Protein AF-E5KWQ4-F1 (afdb_monomer_lite)

Radius of gyration: 24.84 Å; chains: 1; bounding box: 56×92×25 Å

Secondary structure (DSSP, 8-state):
--------------------------HHHHHHHHHHHHHHHHTTPPPPSSS-HHHHHHHHHHS-HHHHHHHHHHHHT--------------------

Structure (mmCIF, N/CA/C/O backbone):
data_AF-E5KWQ4-F1
#
_entry.id   AF-E5KWQ4-F1
#
loop_
_atom_site.group_PDB
_atom_site.id
_atom_site.type_symbol
_atom_site.label_atom_id
_atom_site.label_alt_id
_atom_site.label_comp_id
_atom_site.label_asym_id
_atom_site.label_entity_id
_atom_site.label_seq_id
_atom_site.pdbx_PDB_ins_code
_atom_site.Cartn_x
_atom_site.Cartn_y
_atom_site.Cartn_z
_atom_site.occupancy
_atom_site.B_iso_or_equiv
_atom_site.auth_seq_id
_atom_site.auth_comp_id
_atom_site.auth_asym_id
_atom_site.auth_atom_id
_atom_site.pdbx_PDB_model_num
ATOM 1 N N . MET A 1 1 ? -41.872 -29.947 -4.537 1.00 42.88 1 MET A N 1
ATOM 2 C CA . MET A 1 1 ? -40.515 -30.037 -5.115 1.00 42.88 1 MET A CA 1
ATOM 3 C C . MET A 1 1 ? -40.011 -28.606 -5.231 1.00 42.88 1 MET A C 1
ATOM 5 O O . MET A 1 1 ? -40.601 -27.842 -5.979 1.00 42.88 1 MET A O 1
ATOM 9 N N . VAL A 1 2 ? -39.083 -28.195 -4.365 1.00 42.38 2 VAL A N 1
ATOM 10 C CA . VAL A 1 2 ? -38.611 -26.803 -4.245 1.00 42.38 2 VAL A CA 1
ATOM 11 C C . VAL A 1 2 ? -37.308 -26.684 -5.023 1.00 42.38 2 VAL A C 1
ATOM 13 O O . VAL A 1 2 ? -36.384 -27.450 -4.766 1.00 42.38 2 VAL A O 1
ATOM 16 N N . THR A 1 3 ? -37.224 -25.744 -5.960 1.00 54.00 3 THR A N 1
ATOM 17 C CA . THR A 1 3 ? -35.984 -25.464 -6.691 1.00 54.00 3 THR A CA 1
ATOM 18 C C . THR A 1 3 ? -35.698 -23.975 -6.579 1.00 54.00 3 THR A C 1
ATOM 20 O O . THR A 1 3 ? -36.157 -23.172 -7.384 1.00 54.00 3 THR A O 1
ATOM 23 N N . VAL A 1 4 ? -34.988 -23.601 -5.515 1.00 56.00 4 VAL A N 1
ATOM 24 C CA . VAL A 1 4 ? -34.434 -22.255 -5.354 1.00 56.00 4 VAL A CA 1
ATOM 25 C C . VAL A 1 4 ? -33.087 -22.247 -6.066 1.00 56.00 4 VAL A C 1
ATOM 27 O O . VAL A 1 4 ? -32.113 -22.803 -5.566 1.00 56.00 4 VAL A O 1
ATOM 30 N N . PHE A 1 5 ? -33.035 -21.647 -7.252 1.00 55.78 5 PHE A N 1
ATOM 31 C CA . PHE A 1 5 ? -31.777 -21.332 -7.921 1.00 55.78 5 PHE A CA 1
ATOM 32 C C . PHE A 1 5 ? -31.223 -20.035 -7.328 1.00 55.78 5 PHE A C 1
ATOM 34 O O . PHE A 1 5 ? -31.525 -18.939 -7.790 1.00 55.78 5 PHE A O 1
ATOM 41 N N . SER A 1 6 ? -30.444 -20.173 -6.257 1.00 58.56 6 SER A N 1
ATOM 42 C CA . SER A 1 6 ? -29.654 -19.079 -5.697 1.00 58.56 6 SER A CA 1
ATOM 43 C C . SER A 1 6 ? -28.312 -19.025 -6.428 1.00 58.56 6 SER A C 1
ATOM 45 O O . SER A 1 6 ? -27.380 -19.745 -6.080 1.00 58.56 6 SER A O 1
ATOM 47 N N . PHE A 1 7 ? -28.222 -18.207 -7.477 1.00 57.75 7 PHE A N 1
ATOM 48 C CA . PHE A 1 7 ? -26.948 -17.862 -8.109 1.00 57.75 7 PHE A CA 1
ATOM 49 C C . PHE A 1 7 ? -26.421 -16.567 -7.489 1.00 57.75 7 PHE A C 1
ATOM 51 O O . PHE A 1 7 ? -26.490 -15.496 -8.085 1.00 57.75 7 PHE A O 1
ATOM 58 N N . VAL A 1 8 ? -25.893 -16.662 -6.268 1.00 57.91 8 VAL A N 1
ATOM 59 C CA . VAL A 1 8 ? -24.970 -15.643 -5.754 1.00 57.91 8 VAL A CA 1
ATOM 60 C C . VAL A 1 8 ? -23.607 -15.949 -6.364 1.00 57.91 8 VAL A C 1
ATOM 62 O O . VAL A 1 8 ? -22.771 -16.630 -5.776 1.00 57.91 8 VAL A O 1
ATOM 65 N N . SER A 1 9 ? -23.396 -15.487 -7.591 1.00 53.97 9 SER A N 1
ATOM 66 C CA . SER A 1 9 ? -22.074 -15.468 -8.211 1.00 53.97 9 SER A CA 1
ATOM 67 C C . SER A 1 9 ? -21.335 -14.213 -7.758 1.00 53.97 9 SER A C 1
ATOM 69 O O . SER A 1 9 ? -21.086 -13.306 -8.546 1.00 53.97 9 SER A O 1
ATOM 71 N N . CYS A 1 10 ? -20.965 -14.155 -6.476 1.00 51.19 10 CYS A N 1
ATOM 72 C CA . CYS A 1 10 ? -19.862 -13.299 -6.056 1.00 51.19 10 CYS A CA 1
ATOM 73 C C . CYS A 1 10 ? -18.578 -13.942 -6.579 1.00 51.19 10 CYS A C 1
ATOM 75 O O . CYS A 1 10 ? -17.912 -14.702 -5.877 1.00 51.19 10 CYS A O 1
ATOM 77 N N . LEU A 1 11 ? -18.251 -13.662 -7.842 1.00 53.50 11 LEU A N 1
ATOM 78 C CA . LEU A 1 11 ? -16.899 -13.829 -8.352 1.00 53.50 11 LEU A CA 1
ATOM 79 C C . LEU A 1 11 ? -16.024 -12.793 -7.643 1.00 53.50 11 LEU A C 1
ATOM 81 O O . LEU A 1 11 ? -15.689 -11.754 -8.205 1.00 53.50 11 LEU A O 1
ATOM 85 N N . VAL A 1 12 ? -15.655 -13.080 -6.394 1.00 54.75 12 VAL A N 1
ATOM 86 C CA . VAL A 1 12 ? -14.440 -12.521 -5.811 1.00 54.75 12 VAL A CA 1
ATOM 87 C C . VAL A 1 12 ? -13.314 -13.169 -6.601 1.00 54.75 12 VAL A C 1
ATOM 89 O O . VAL A 1 12 ? -12.790 -14.223 -6.245 1.00 54.75 12 VAL A O 1
ATOM 92 N N . SER A 1 13 ? -13.015 -12.587 -7.760 1.00 44.84 13 SER A N 1
ATOM 93 C CA . SER A 1 13 ? 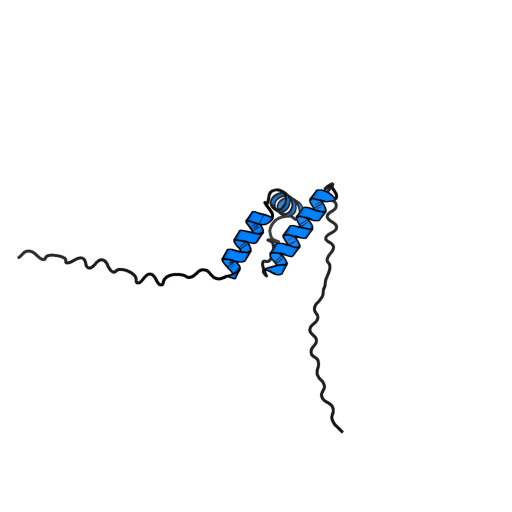-11.751 -12.844 -8.419 1.00 44.84 13 SER A CA 1
ATOM 94 C C . SER A 1 13 ? -10.695 -12.288 -7.479 1.00 44.84 13 SER A C 1
ATOM 96 O O . SER A 1 13 ? -10.346 -11.117 -7.557 1.00 44.84 13 SER A O 1
ATOM 98 N N . CYS A 1 14 ? -10.152 -13.132 -6.605 1.00 51.75 14 CYS A N 1
ATOM 99 C CA . CYS A 1 14 ? -8.763 -12.976 -6.206 1.00 51.75 14 CYS A CA 1
ATOM 100 C C . CYS A 1 14 ? -7.927 -13.234 -7.463 1.00 51.75 14 CYS A C 1
ATOM 102 O O . CYS A 1 14 ? -7.296 -14.282 -7.609 1.00 51.75 14 CYS A O 1
ATOM 104 N N . SER A 1 15 ? -7.952 -12.287 -8.403 1.00 42.53 15 SER A N 1
ATOM 105 C CA . SER A 1 15 ? -6.848 -12.132 -9.323 1.00 42.53 15 SER A CA 1
ATOM 106 C C . SER A 1 15 ? -5.721 -11.615 -8.447 1.00 42.53 15 SER A C 1
ATOM 108 O O . SER A 1 15 ? -5.533 -10.414 -8.293 1.00 42.53 15 SER A O 1
ATOM 110 N N . ASN A 1 16 ? -5.001 -12.538 -7.807 1.00 51.81 16 ASN A N 1
ATOM 111 C CA . ASN A 1 16 ? -3.627 -12.265 -7.435 1.00 51.81 16 ASN A CA 1
ATOM 112 C C . ASN A 1 16 ? -2.889 -12.116 -8.763 1.00 51.81 16 ASN A C 1
ATOM 114 O O . ASN A 1 16 ? -2.207 -13.036 -9.225 1.00 51.81 16 ASN A O 1
ATOM 118 N N . GLU A 1 17 ? -3.063 -10.963 -9.404 1.00 44.28 17 GLU A N 1
ATOM 119 C CA . GLU A 1 17 ? -2.058 -10.438 -10.291 1.00 44.28 17 GLU A CA 1
ATOM 120 C C . GLU A 1 17 ? -0.851 -10.226 -9.389 1.00 44.28 17 GLU A C 1
ATOM 122 O O . GLU A 1 17 ? -0.658 -9.179 -8.777 1.00 44.28 17 GLU A O 1
ATOM 127 N N . LYS A 1 18 ? -0.047 -11.281 -9.235 1.00 50.19 18 LYS A N 1
ATOM 128 C CA . LYS A 1 18 ? 1.333 -11.082 -8.849 1.00 50.19 18 LYS A CA 1
ATOM 129 C C . LYS A 1 18 ? 1.903 -10.311 -10.043 1.00 50.19 18 LYS A C 1
ATOM 131 O O . LYS A 1 18 ? 2.253 -10.882 -11.078 1.00 50.19 18 LYS A O 1
ATOM 136 N N . VAL A 1 19 ? 1.873 -8.988 -9.948 1.00 54.09 19 VAL A N 1
ATOM 137 C CA . VAL A 1 19 ? 2.649 -8.117 -10.815 1.00 54.09 19 VAL A CA 1
ATOM 138 C C . VAL A 1 19 ? 4.088 -8.472 -10.464 1.00 54.09 19 VAL A C 1
ATOM 140 O O . VAL A 1 19 ? 4.663 -7.939 -9.520 1.00 54.09 19 VAL A O 1
ATOM 143 N N . VAL A 1 20 ? 4.648 -9.489 -11.131 1.00 50.00 20 VAL A N 1
ATOM 144 C CA . VAL A 1 20 ? 6.088 -9.746 -11.078 1.00 50.00 20 VAL A CA 1
ATOM 145 C C . VAL A 1 20 ? 6.705 -8.598 -11.837 1.00 50.00 20 VAL A C 1
ATOM 147 O O . VAL A 1 20 ? 6.891 -8.647 -13.050 1.00 50.00 20 VAL A O 1
ATOM 150 N N . ASN A 1 21 ? 6.946 -7.529 -11.104 1.00 54.28 21 ASN A N 1
ATOM 151 C CA . ASN A 1 21 ? 7.732 -6.439 -11.588 1.00 54.28 21 ASN A CA 1
ATOM 152 C C . ASN A 1 21 ? 9.179 -6.945 -11.695 1.00 54.28 21 ASN A C 1
ATOM 154 O O . ASN A 1 21 ? 9.755 -7.394 -10.703 1.00 54.28 21 ASN A O 1
ATOM 158 N N . ASN A 1 22 ? 9.768 -6.914 -12.892 1.00 52.47 22 ASN A N 1
ATOM 159 C CA . ASN A 1 22 ? 11.152 -7.348 -13.145 1.00 52.47 22 ASN A CA 1
ATOM 160 C C . ASN A 1 22 ? 12.183 -6.321 -12.636 1.00 52.47 22 ASN A C 1
ATOM 162 O O . ASN A 1 22 ? 13.300 -6.233 -13.147 1.00 52.47 22 ASN A O 1
ATOM 166 N N . ASN A 1 23 ? 11.805 -5.533 -11.637 1.00 61.47 23 ASN A N 1
ATOM 167 C CA . ASN A 1 23 ? 12.644 -4.520 -11.036 1.00 61.47 23 ASN A CA 1
ATOM 168 C C . ASN A 1 23 ? 13.575 -5.196 -10.031 1.00 61.47 23 ASN A C 1
ATOM 170 O O . ASN A 1 23 ? 13.181 -6.107 -9.299 1.00 61.47 23 ASN A O 1
ATOM 174 N N . ASN A 1 24 ? 14.831 -4.755 -10.002 1.00 83.38 24 ASN A N 1
ATOM 175 C CA . ASN A 1 24 ? 15.884 -5.320 -9.157 1.00 83.38 24 ASN A CA 1
ATOM 176 C C . ASN A 1 24 ? 15.755 -4.843 -7.693 1.00 83.38 24 ASN A C 1
ATOM 178 O O . ASN A 1 24 ? 16.728 -4.399 -7.090 1.00 83.38 24 ASN A O 1
ATOM 182 N N . TYR A 1 25 ? 14.533 -4.871 -7.152 1.00 87.00 25 TYR A N 1
ATOM 183 C CA . TYR A 1 25 ? 14.240 -4.554 -5.759 1.00 87.00 25 TYR A CA 1
ATOM 184 C C . TYR A 1 25 ? 14.649 -5.717 -4.859 1.00 87.00 25 TYR A C 1
ATOM 186 O O . TYR A 1 25 ? 14.463 -6.893 -5.195 1.00 87.00 25 TYR A O 1
ATOM 194 N N . SER A 1 26 ? 15.163 -5.384 -3.683 1.00 93.38 26 SER A N 1
ATOM 195 C CA . SER A 1 26 ? 15.393 -6.340 -2.607 1.00 93.38 26 SER A CA 1
ATOM 196 C C . SER A 1 26 ? 14.079 -6.957 -2.117 1.00 93.38 26 SER A C 1
ATOM 198 O O . SER A 1 26 ? 12.996 -6.390 -2.266 1.00 93.38 26 SER A O 1
ATOM 200 N N . GLU A 1 27 ? 14.160 -8.120 -1.471 1.00 93.88 27 GLU A N 1
ATOM 201 C CA . GLU A 1 27 ? 12.978 -8.771 -0.886 1.00 93.88 27 GLU A CA 1
ATOM 202 C C . GLU A 1 27 ? 12.296 -7.898 0.183 1.00 93.88 27 GLU A C 1
ATOM 204 O O . GLU A 1 27 ? 11.076 -7.923 0.321 1.00 93.88 27 GLU A O 1
ATOM 209 N N . GLN A 1 28 ? 13.066 -7.066 0.895 1.00 94.44 28 GLN A N 1
ATOM 210 C CA . GLN A 1 28 ? 12.525 -6.112 1.865 1.00 94.44 28 GLN A CA 1
ATOM 211 C C . GLN A 1 28 ? 11.716 -4.998 1.186 1.00 94.44 28 GLN A C 1
ATOM 213 O O . GLN A 1 28 ? 10.644 -4.634 1.669 1.00 94.44 28 GLN A O 1
ATOM 218 N N . GLU A 1 29 ? 12.207 -4.462 0.069 1.00 95.00 29 GLU A N 1
ATOM 219 C CA . GLU A 1 29 ? 11.499 -3.445 -0.713 1.00 95.00 29 GLU A CA 1
ATOM 220 C C . GLU A 1 29 ? 10.204 -4.007 -1.305 1.00 95.00 29 GLU A C 1
ATOM 222 O O . GLU A 1 29 ? 9.151 -3.388 -1.161 1.00 95.00 29 GLU A O 1
ATOM 227 N N . LYS A 1 30 ? 10.246 -5.219 -1.872 1.00 94.62 30 LYS A N 1
ATOM 228 C CA . LYS A 1 30 ? 9.045 -5.910 -2.370 1.00 94.62 30 LYS A CA 1
ATOM 229 C C . LYS A 1 30 ? 8.006 -6.104 -1.269 1.00 94.62 30 LYS A C 1
ATOM 231 O O . LYS A 1 30 ? 6.837 -5.796 -1.478 1.00 94.62 30 LYS A O 1
ATOM 236 N N . ALA A 1 31 ? 8.433 -6.552 -0.086 1.00 95.62 31 ALA A N 1
ATOM 237 C CA . ALA A 1 31 ? 7.540 -6.725 1.056 1.00 95.62 31 ALA A CA 1
ATOM 238 C C . ALA A 1 31 ? 6.909 -5.397 1.505 1.00 95.62 31 ALA A C 1
ATOM 240 O O . ALA A 1 31 ? 5.731 -5.367 1.857 1.00 95.62 31 ALA A O 1
ATOM 241 N N . LYS A 1 32 ? 7.665 -4.291 1.464 1.00 96.00 32 LYS A N 1
ATOM 242 C CA . LYS A 1 32 ? 7.143 -2.955 1.782 1.00 96.00 32 LYS A CA 1
ATOM 243 C C . LYS A 1 32 ? 6.106 -2.490 0.757 1.00 96.00 32 LYS A C 1
ATOM 245 O O . LYS A 1 32 ? 5.044 -2.020 1.162 1.00 96.00 32 LYS A O 1
ATOM 250 N N . ILE A 1 33 ? 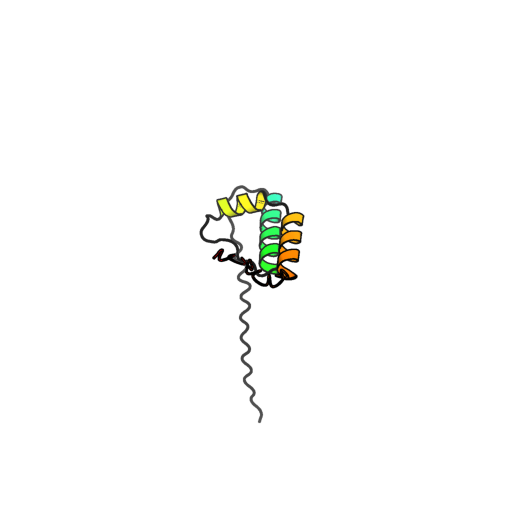6.398 -2.635 -0.536 1.00 96.00 33 ILE A N 1
ATOM 251 C CA . ILE A 1 33 ? 5.465 -2.307 -1.625 1.00 96.00 33 ILE A CA 1
ATOM 252 C C . ILE A 1 33 ? 4.174 -3.110 -1.446 1.00 96.00 33 ILE A C 1
ATOM 254 O O . ILE A 1 33 ? 3.101 -2.523 -1.345 1.00 96.00 33 ILE A O 1
ATOM 258 N N . GLU A 1 34 ? 4.272 -4.433 -1.298 1.00 96.25 34 GLU A N 1
ATOM 259 C CA . GLU A 1 34 ? 3.113 -5.313 -1.117 1.00 96.25 34 GLU A CA 1
ATOM 260 C C . GLU A 1 34 ? 2.292 -4.950 0.130 1.00 96.25 34 GLU A C 1
ATOM 262 O O . GLU A 1 34 ? 1.061 -4.915 0.075 1.00 96.25 34 GLU A O 1
ATOM 267 N N . ALA A 1 35 ? 2.953 -4.648 1.252 1.00 97.50 35 ALA A N 1
ATOM 268 C CA . ALA A 1 35 ? 2.282 -4.249 2.486 1.00 97.50 35 ALA A CA 1
ATOM 269 C C . ALA A 1 35 ? 1.491 -2.945 2.319 1.00 97.50 35 ALA A C 1
ATOM 271 O O . ALA A 1 35 ? 0.355 -2.859 2.782 1.00 97.50 35 ALA A O 1
ATOM 272 N N . LEU A 1 36 ? 2.057 -1.946 1.636 1.00 97.94 36 LEU A N 1
ATOM 273 C CA . LEU A 1 36 ? 1.365 -0.686 1.363 1.00 97.94 36 LEU A CA 1
ATOM 274 C C . LEU A 1 36 ? 0.233 -0.860 0.350 1.00 97.94 36 LEU A C 1
ATOM 276 O O . LEU A 1 36 ? -0.848 -0.327 0.572 1.00 97.94 36 LEU A O 1
ATOM 280 N N . MET A 1 37 ? 0.429 -1.643 -0.714 1.00 95.62 37 MET A N 1
ATOM 281 C CA . MET A 1 37 ? -0.644 -1.953 -1.668 1.00 95.62 37 MET A CA 1
ATOM 282 C C . MET A 1 37 ? -1.847 -2.587 -0.959 1.00 95.62 37 MET A C 1
ATOM 284 O O . MET A 1 37 ? -2.977 -2.141 -1.144 1.00 95.62 37 MET A O 1
ATOM 288 N N . LYS A 1 38 ? -1.598 -3.575 -0.089 1.00 96.94 38 LYS A N 1
ATOM 289 C CA . LYS A 1 38 ? -2.635 -4.216 0.735 1.00 96.94 38 LYS A CA 1
ATOM 290 C C . LYS A 1 38 ? -3.282 -3.251 1.722 1.00 96.94 38 LYS A C 1
ATOM 292 O O . LYS A 1 38 ? -4.474 -3.370 1.984 1.00 96.94 38 LYS A O 1
ATOM 297 N N . LEU A 1 39 ? -2.512 -2.313 2.275 1.00 97.62 39 LEU A N 1
ATOM 298 C CA . LEU A 1 39 ? -3.047 -1.273 3.146 1.00 97.62 39 LEU A CA 1
ATOM 299 C C . LEU A 1 39 ? -4.060 -0.412 2.381 1.00 97.62 39 LEU A C 1
ATOM 301 O O . LEU A 1 39 ? -5.198 -0.319 2.825 1.00 97.62 39 LEU A O 1
ATOM 305 N N . PHE A 1 40 ? -3.694 0.150 1.226 1.00 96.50 40 PHE A N 1
ATOM 306 C CA . PHE A 1 40 ? -4.616 0.953 0.410 1.00 96.50 40 PHE A CA 1
ATOM 307 C C . PHE A 1 40 ? -5.873 0.169 0.013 1.00 96.50 40 PHE A C 1
ATOM 309 O O . PHE A 1 40 ? -6.985 0.652 0.234 1.00 96.50 40 PHE A O 1
ATOM 316 N N . ASP A 1 41 ? -5.702 -1.067 -0.456 1.00 95.62 41 ASP A N 1
ATOM 317 C CA . ASP A 1 41 ? -6.808 -1.959 -0.821 1.00 95.62 41 ASP A CA 1
ATOM 318 C C . ASP A 1 41 ? -7.752 -2.232 0.367 1.00 95.62 41 ASP A C 1
ATOM 320 O O . ASP A 1 41 ? -8.972 -2.151 0.236 1.00 95.62 41 ASP A O 1
ATOM 324 N N . SER A 1 42 ? -7.209 -2.435 1.576 1.00 96.69 42 SER A N 1
ATOM 325 C CA . SER A 1 42 ? -8.013 -2.667 2.789 1.00 96.69 42 SER A CA 1
ATOM 326 C C . SER A 1 42 ? -8.906 -1.488 3.190 1.00 96.69 42 SER A C 1
ATOM 328 O O . SER A 1 42 ? -9.930 -1.696 3.841 1.00 96.69 42 SER A O 1
ATOM 330 N N . TYR A 1 43 ? -8.549 -0.268 2.775 1.00 95.19 43 TYR A N 1
ATOM 331 C CA . TYR A 1 43 ? -9.354 0.941 2.969 1.00 95.19 43 TYR A CA 1
ATOM 332 C C . TYR A 1 43 ? -10.192 1.301 1.730 1.00 95.19 43 TYR A C 1
ATOM 334 O O . TYR A 1 43 ? -10.870 2.328 1.735 1.00 95.19 43 TYR A O 1
ATOM 342 N N . GLY A 1 44 ? -10.167 0.481 0.674 1.00 94.50 44 GLY A N 1
ATOM 343 C CA . GLY A 1 44 ? -10.910 0.713 -0.566 1.00 94.50 44 GLY A CA 1
ATOM 344 C C . GLY A 1 44 ? -10.323 1.814 -1.453 1.00 94.50 44 GLY A C 1
ATOM 345 O O . GLY A 1 44 ? -11.061 2.433 -2.217 1.00 94.50 44 GLY A O 1
ATOM 346 N N . TRP A 1 45 ? -9.023 2.099 -1.333 1.00 95.06 45 TRP A N 1
ATOM 347 C CA . TRP A 1 45 ? -8.324 3.074 -2.171 1.00 95.06 45 TRP A CA 1
ATOM 348 C C . TRP A 1 45 ? -7.629 2.369 -3.333 1.00 95.06 45 TRP A C 1
ATOM 350 O O . TRP A 1 45 ? -6.781 1.500 -3.133 1.00 95.06 45 TRP A O 1
ATOM 360 N N . GLU A 1 46 ? -7.950 2.784 -4.555 1.00 92.69 46 GLU A N 1
ATOM 361 C CA . GLU A 1 46 ? -7.278 2.303 -5.759 1.00 92.69 46 GLU A CA 1
ATOM 362 C C . GLU A 1 46 ? -5.978 3.082 -5.996 1.00 92.69 46 GLU A C 1
ATOM 364 O O . GLU A 1 46 ? -5.934 4.309 -5.880 1.00 92.69 46 GLU A O 1
ATOM 369 N N . LEU A 1 47 ? -4.904 2.368 -6.340 1.00 91.12 47 LEU A N 1
ATOM 370 C CA . LEU A 1 47 ? -3.639 2.998 -6.712 1.00 91.12 47 LEU A CA 1
ATOM 371 C C . LEU A 1 47 ? -3.727 3.603 -8.111 1.00 91.12 47 LEU A C 1
ATOM 373 O O . LEU A 1 47 ? -4.342 3.031 -9.011 1.00 91.12 47 LEU A O 1
ATOM 377 N N . ASP A 1 48 ? -3.034 4.722 -8.313 1.00 88.69 48 ASP A N 1
ATOM 378 C CA . ASP A 1 48 ? -2.993 5.385 -9.611 1.00 88.69 48 ASP A CA 1
ATOM 379 C C . ASP A 1 48 ? -2.339 4.480 -10.674 1.00 88.69 48 ASP A C 1
ATOM 381 O O . ASP A 1 48 ? -1.168 4.084 -10.588 1.00 88.69 48 ASP A O 1
ATOM 385 N N . THR A 1 49 ? -3.129 4.136 -11.691 1.00 90.25 49 THR A N 1
ATOM 386 C CA . THR A 1 49 ? -2.717 3.311 -12.833 1.00 90.25 49 THR A CA 1
ATOM 387 C C . THR A 1 49 ? -2.238 4.135 -14.025 1.00 90.25 49 THR A C 1
ATOM 389 O O . THR A 1 49 ? -1.731 3.564 -14.990 1.00 90.25 49 THR A O 1
ATOM 392 N N . THR A 1 50 ? -2.354 5.465 -13.966 1.00 94.69 50 THR A N 1
ATOM 393 C CA . THR A 1 50 ? -1.894 6.375 -15.024 1.00 94.69 50 THR A CA 1
ATOM 394 C C . THR A 1 50 ? -0.382 6.599 -14.989 1.00 94.69 50 THR A C 1
ATOM 396 O O . THR A 1 50 ? 0.219 6.912 -16.019 1.00 94.69 50 THR A O 1
ATOM 399 N N . VAL A 1 51 ? 0.249 6.379 -13.831 1.00 91.81 51 VAL A N 1
ATOM 400 C CA . VAL A 1 51 ? 1.708 6.367 -13.664 1.00 91.81 51 VAL A CA 1
ATOM 401 C C . VAL A 1 51 ? 2.294 4.976 -13.914 1.00 91.81 51 VAL A C 1
ATOM 403 O O . VAL A 1 51 ? 1.625 3.949 -13.756 1.00 91.81 51 VAL A O 1
ATOM 406 N N . SER A 1 52 ? 3.574 4.928 -14.297 1.00 92.50 52 SER A N 1
ATOM 407 C CA . SER A 1 52 ? 4.278 3.659 -14.491 1.00 92.50 52 SER A CA 1
ATOM 408 C C . SER A 1 52 ? 4.416 2.890 -13.174 1.00 92.50 52 SER A C 1
ATOM 410 O O . SER A 1 52 ? 4.484 3.477 -12.094 1.00 92.50 52 SER A O 1
ATOM 412 N N . ILE A 1 53 ? 4.511 1.561 -13.272 1.00 90.94 53 ILE A N 1
ATOM 413 C CA . ILE A 1 53 ? 4.719 0.688 -12.107 1.00 90.94 53 ILE A CA 1
ATOM 414 C C . ILE A 1 53 ? 6.006 1.075 -11.368 1.00 90.94 53 ILE A C 1
ATOM 416 O O . ILE A 1 53 ? 6.000 1.171 -10.153 1.00 90.94 53 ILE A O 1
ATOM 420 N N . GLU A 1 54 ? 7.090 1.372 -12.091 1.00 91.31 54 GLU A N 1
ATOM 421 C CA . GLU A 1 54 ? 8.362 1.781 -11.482 1.00 91.31 54 GLU A CA 1
ATOM 422 C C . GLU A 1 54 ? 8.239 3.072 -10.659 1.00 91.31 54 GLU A C 1
ATOM 424 O O . GLU A 1 54 ? 8.765 3.146 -9.548 1.00 91.31 54 GLU A O 1
ATOM 429 N N . GLN A 1 55 ? 7.523 4.076 -11.175 1.00 93.50 55 GLN A N 1
ATOM 430 C CA . GLN A 1 55 ? 7.309 5.329 -10.453 1.00 93.50 55 GLN A CA 1
ATOM 431 C C . GLN A 1 55 ? 6.424 5.110 -9.222 1.00 93.50 55 GLN A C 1
ATOM 433 O O . GLN A 1 55 ? 6.757 5.583 -8.138 1.00 93.50 55 GLN A O 1
ATOM 438 N N . ARG A 1 56 ? 5.340 4.340 -9.368 1.00 94.06 56 ARG A N 1
ATOM 439 C CA . ARG A 1 56 ? 4.449 3.984 -8.259 1.00 94.06 56 ARG A CA 1
ATOM 440 C C . ARG A 1 56 ? 5.190 3.225 -7.160 1.00 94.06 56 ARG A C 1
ATOM 442 O O . ARG A 1 56 ? 5.074 3.572 -5.991 1.00 94.06 56 ARG A O 1
ATOM 449 N N . ASP A 1 57 ? 5.975 2.217 -7.528 1.00 94.38 57 ASP A N 1
ATOM 450 C CA . ASP A 1 57 ? 6.753 1.412 -6.586 1.00 94.38 57 ASP A CA 1
ATOM 451 C C . ASP A 1 57 ? 7.773 2.279 -5.843 1.00 94.38 57 ASP A C 1
ATOM 453 O O . ASP A 1 57 ? 7.933 2.142 -4.630 1.00 94.38 57 ASP A O 1
ATOM 457 N N . LYS A 1 58 ? 8.413 3.230 -6.533 1.00 94.44 58 LYS A N 1
ATOM 458 C CA . LYS A 1 58 ? 9.307 4.202 -5.899 1.00 94.44 58 LYS A CA 1
ATOM 459 C C . LYS A 1 58 ? 8.574 5.079 -4.878 1.00 94.44 58 LYS A C 1
ATOM 461 O O . LYS A 1 58 ? 9.068 5.248 -3.766 1.00 94.44 58 LYS A O 1
ATOM 466 N N . GLU A 1 59 ? 7.397 5.594 -5.219 1.00 94.88 59 GLU A N 1
ATOM 467 C CA . GLU A 1 59 ? 6.579 6.398 -4.300 1.00 94.88 59 GLU A CA 1
ATOM 468 C C . GLU A 1 59 ? 6.123 5.589 -3.076 1.00 94.88 59 GLU A C 1
ATOM 470 O O . GLU A 1 59 ? 6.192 6.077 -1.946 1.00 94.88 59 GLU A O 1
ATOM 475 N N . LEU A 1 60 ? 5.737 4.323 -3.265 1.00 95.38 60 LEU A N 1
ATOM 476 C CA . LEU A 1 60 ? 5.408 3.409 -2.166 1.00 95.38 60 LEU A CA 1
ATOM 477 C C . LEU A 1 60 ? 6.627 3.148 -1.267 1.00 95.38 60 LEU A C 1
ATOM 479 O O . LEU A 1 60 ? 6.513 3.130 -0.041 1.00 95.38 60 LEU A O 1
ATOM 483 N N . LEU A 1 61 ? 7.822 2.998 -1.836 1.00 96.06 61 LEU A N 1
ATOM 484 C CA . LEU A 1 61 ? 9.047 2.821 -1.051 1.00 96.06 61 LEU A CA 1
ATOM 485 C C . LEU A 1 61 ? 9.431 4.061 -0.237 1.00 96.06 61 LEU A C 1
ATOM 487 O O . LEU A 1 61 ? 9.991 3.909 0.851 1.00 96.06 61 LEU A O 1
ATOM 491 N N . GLU A 1 62 ? 9.113 5.264 -0.705 1.00 96.81 62 GLU A N 1
ATOM 492 C CA . GLU A 1 62 ? 9.342 6.516 0.031 1.00 96.81 62 GLU A CA 1
ATOM 493 C C . GLU A 1 62 ? 8.289 6.761 1.127 1.00 96.81 62 GLU A C 1
ATOM 495 O O . GLU A 1 62 ? 8.538 7.494 2.086 1.00 96.81 62 GLU A O 1
ATOM 500 N N . MET A 1 63 ? 7.132 6.105 1.039 1.00 96.00 63 MET A N 1
ATOM 501 C CA . MET A 1 63 ? 6.030 6.276 1.979 1.00 96.00 63 MET A CA 1
ATOM 502 C C . MET A 1 63 ? 6.328 5.669 3.359 1.00 96.00 63 MET A C 1
ATOM 504 O O . MET A 1 63 ? 6.874 4.568 3.488 1.00 96.00 63 MET A O 1
ATOM 508 N N . ASP A 1 64 ? 5.938 6.381 4.417 1.00 97.62 64 ASP A N 1
ATOM 509 C CA . ASP A 1 64 ? 5.940 5.857 5.784 1.00 97.62 64 ASP A CA 1
ATOM 510 C C . ASP A 1 64 ? 4.634 5.097 6.052 1.00 97.62 64 ASP A C 1
ATOM 512 O O . ASP A 1 64 ? 3.543 5.647 5.884 1.00 97.62 64 ASP A O 1
ATOM 516 N N . TYR A 1 65 ? 4.752 3.830 6.456 1.00 96.94 65 TYR A N 1
ATOM 517 C CA . TYR A 1 65 ? 3.607 2.936 6.620 1.00 96.94 65 TYR A CA 1
ATOM 518 C C . TYR A 1 65 ? 2.630 3.416 7.700 1.00 96.94 65 TYR A C 1
ATOM 520 O O . TYR A 1 65 ? 1.424 3.453 7.461 1.00 96.94 65 TYR A O 1
ATOM 528 N N . GLU A 1 66 ? 3.129 3.822 8.869 1.00 97.88 66 GLU A N 1
ATOM 529 C CA . GLU A 1 66 ? 2.266 4.234 9.982 1.00 97.88 66 GLU A CA 1
ATOM 530 C C . GLU A 1 66 ? 1.600 5.577 9.698 1.00 97.88 66 GLU A C 1
ATOM 532 O O . GLU A 1 66 ? 0.430 5.785 10.033 1.00 97.88 66 GLU A O 1
ATOM 537 N N . ARG A 1 67 ? 2.300 6.480 9.006 1.00 97.19 67 ARG A N 1
ATOM 538 C CA . ARG A 1 67 ? 1.713 7.739 8.548 1.00 97.19 67 ARG A CA 1
ATOM 539 C C . ARG A 1 67 ? 0.616 7.509 7.512 1.00 97.19 67 ARG A C 1
ATOM 541 O O . ARG A 1 67 ? -0.436 8.137 7.616 1.00 97.19 67 ARG A O 1
ATOM 548 N N . ALA A 1 68 ? 0.842 6.623 6.540 1.00 96.56 68 ALA A N 1
ATOM 549 C CA . ALA A 1 68 ? -0.160 6.265 5.538 1.00 96.56 68 ALA A CA 1
ATOM 550 C C . ALA A 1 68 ? -1.391 5.629 6.191 1.00 96.56 68 ALA A C 1
ATOM 552 O O . ALA A 1 68 ? -2.515 6.052 5.934 1.00 96.56 68 ALA A O 1
ATOM 553 N N . LYS A 1 69 ? -1.179 4.684 7.110 1.00 97.19 69 LYS A N 1
ATOM 554 C CA . LYS A 1 69 ? -2.248 4.040 7.875 1.00 97.19 69 LYS A CA 1
ATOM 555 C C . LYS A 1 69 ? -3.057 5.050 8.684 1.00 97.19 69 LYS A C 1
ATOM 557 O O . LYS A 1 69 ? -4.274 5.076 8.560 1.00 97.19 69 LYS A O 1
ATOM 562 N N . THR A 1 70 ? -2.392 5.923 9.440 1.00 96.19 70 THR A N 1
ATOM 563 C CA . THR A 1 70 ? -3.058 6.962 10.245 1.00 96.19 70 THR A CA 1
ATOM 564 C C . THR A 1 70 ? -3.902 7.892 9.370 1.00 96.19 70 THR A C 1
ATOM 566 O O . THR A 1 70 ? -5.015 8.260 9.736 1.00 96.19 70 THR A O 1
ATOM 569 N N . PHE A 1 71 ? -3.389 8.271 8.195 1.00 95.00 71 PHE A N 1
ATOM 570 C CA . PHE A 1 71 ? -4.133 9.085 7.239 1.00 95.00 71 PHE A CA 1
ATOM 571 C C . PHE A 1 71 ? -5.377 8.357 6.713 1.00 95.00 71 PHE A C 1
ATOM 573 O O . PHE A 1 71 ? -6.462 8.933 6.705 1.00 95.00 71 PHE A O 1
ATOM 580 N N . LEU A 1 72 ? -5.242 7.092 6.313 1.00 94.88 72 LEU A N 1
ATOM 581 C CA . LEU A 1 72 ? -6.363 6.291 5.816 1.00 94.88 72 LEU A CA 1
ATOM 582 C C . LEU A 1 72 ? -7.424 6.050 6.898 1.00 94.88 72 LEU A C 1
ATOM 584 O O . LEU A 1 72 ? -8.611 6.186 6.616 1.00 94.88 72 LEU A O 1
ATOM 588 N N . GLU A 1 73 ? -7.015 5.785 8.141 1.00 94.88 73 GLU A N 1
ATOM 589 C CA . GLU A 1 73 ? -7.919 5.686 9.296 1.00 94.88 73 GLU A CA 1
ATOM 590 C C . GLU A 1 73 ? -8.689 6.989 9.515 1.00 94.88 73 GLU A C 1
ATOM 592 O O . GLU A 1 73 ? -9.911 6.972 9.661 1.00 94.88 73 GLU A O 1
ATOM 597 N N . TYR A 1 74 ? -7.995 8.130 9.484 1.00 91.88 74 TYR A N 1
ATOM 598 C CA . TYR A 1 74 ? -8.625 9.442 9.607 1.00 91.88 74 TYR A CA 1
ATOM 599 C C . TYR A 1 74 ? -9.671 9.679 8.510 1.00 91.88 74 TYR A C 1
ATOM 601 O O . TYR A 1 74 ? -10.795 10.074 8.810 1.00 91.88 74 TYR A O 1
ATOM 609 N N . MET A 1 75 ? -9.333 9.385 7.252 1.00 90.00 75 MET A N 1
ATOM 610 C CA . MET A 1 75 ? -10.260 9.526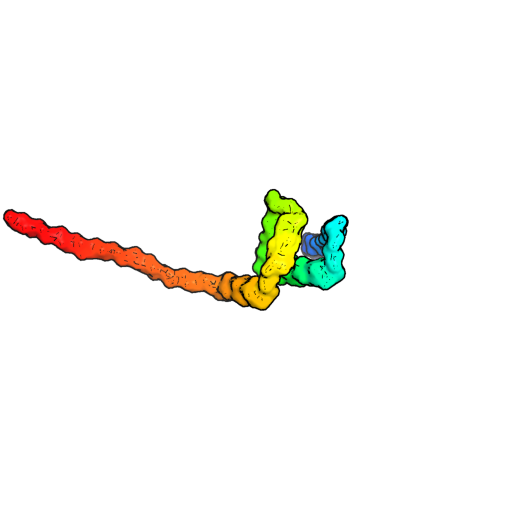 6.125 1.00 90.00 75 MET A CA 1
ATOM 611 C C . MET A 1 75 ? -11.449 8.561 6.234 1.00 90.00 75 MET A C 1
ATOM 613 O O . MET A 1 75 ? -12.580 8.940 5.932 1.00 90.00 75 MET A O 1
ATOM 617 N N . SER A 1 76 ? -11.207 7.329 6.687 1.00 89.25 76 SER A N 1
ATOM 618 C CA . SER A 1 76 ? -12.235 6.298 6.855 1.00 89.25 76 SER A CA 1
ATOM 619 C C . SER A 1 76 ? -13.219 6.614 7.977 1.00 89.25 76 SER A C 1
ATOM 621 O O . SER A 1 76 ? -14.384 6.233 7.880 1.00 89.25 76 SER A O 1
ATOM 623 N N . ASN A 1 77 ? -12.778 7.297 9.034 1.00 87.94 77 ASN A N 1
ATOM 624 C CA . ASN A 1 77 ? -13.642 7.709 10.142 1.00 87.94 77 ASN A CA 1
ATOM 625 C C . ASN A 1 77 ? -14.615 8.835 9.752 1.00 87.94 77 ASN A C 1
ATOM 627 O O . ASN A 1 77 ? -15.505 9.172 10.531 1.00 87.94 77 ASN A O 1
ATOM 631 N N . GLY A 1 78 ? -14.483 9.366 8.534 1.00 77.19 78 GLY A N 1
ATOM 632 C CA . GLY A 1 78 ? -15.283 10.464 8.025 1.00 77.19 78 GLY A CA 1
ATOM 633 C C . GLY A 1 78 ? -14.704 11.811 8.442 1.00 77.19 78 GLY A C 1
ATOM 634 O O . GLY A 1 78 ? -14.271 12.017 9.573 1.00 77.19 78 GLY A O 1
ATOM 635 N N . ILE A 1 79 ? -14.709 12.754 7.503 1.00 71.19 79 ILE A N 1
ATOM 636 C CA . ILE A 1 79 ? -14.453 14.158 7.810 1.00 71.19 79 ILE A CA 1
ATOM 637 C C . ILE A 1 79 ? -15.798 14.755 8.212 1.00 71.19 79 ILE A C 1
ATOM 639 O O . ILE A 1 79 ? -16.703 14.872 7.382 1.00 71.19 79 ILE A O 1
ATOM 643 N N . GLU A 1 80 ? -15.940 15.122 9.483 1.00 70.00 80 GLU A N 1
ATOM 644 C CA . GLU A 1 80 ? -17.036 15.982 9.913 1.00 70.00 80 GLU A CA 1
ATOM 645 C C . GLU A 1 80 ? -16.800 17.367 9.309 1.00 70.00 80 GLU A C 1
ATOM 647 O O . GLU A 1 80 ? -15.994 18.164 9.788 1.00 70.00 80 GLU A O 1
ATOM 652 N N . PHE A 1 81 ? -17.467 17.642 8.190 1.00 64.75 81 PHE A N 1
ATOM 653 C CA . PHE A 1 81 ? -17.601 19.007 7.722 1.00 64.75 81 PHE A CA 1
ATOM 654 C C . PHE A 1 81 ? -18.632 19.674 8.623 1.00 64.75 81 PHE A C 1
ATOM 656 O O . PHE A 1 81 ? -19.834 19.437 8.475 1.00 64.75 81 PHE A O 1
ATOM 663 N N . ASP A 1 82 ? -18.163 20.512 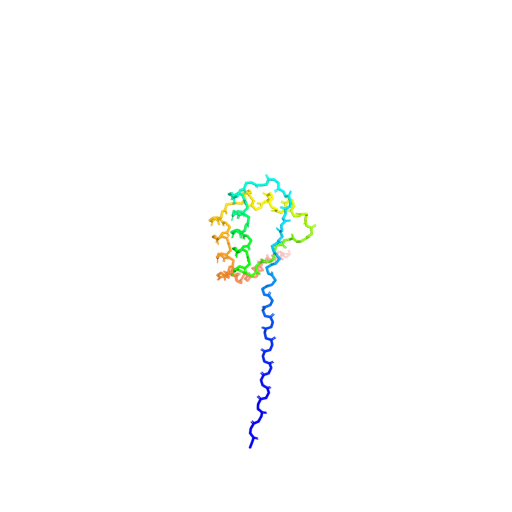9.549 1.00 67.75 82 ASP A N 1
ATOM 664 C CA . ASP A 1 82 ? -19.026 21.528 10.136 1.00 67.75 82 ASP A CA 1
ATOM 665 C C . ASP A 1 82 ? -19.699 22.243 8.965 1.00 67.75 82 ASP A C 1
ATOM 667 O O . ASP A 1 82 ? -19.024 22.787 8.084 1.00 67.75 82 ASP A O 1
ATOM 671 N N . ASN A 1 83 ? -21.032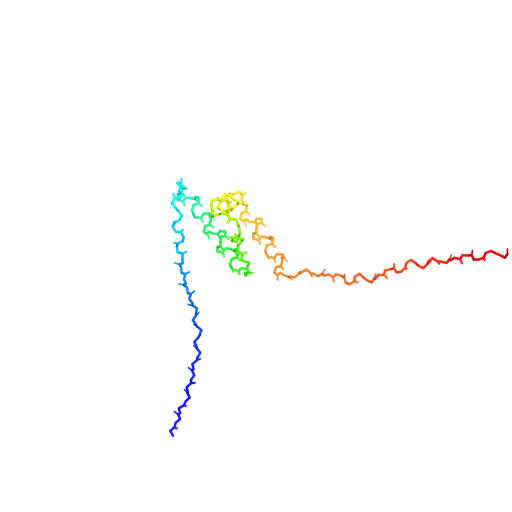 22.183 8.911 1.00 59.50 83 ASN A N 1
ATOM 672 C CA . ASN A 1 83 ? -21.803 23.005 7.995 1.00 59.50 83 ASN A CA 1
ATOM 673 C C . ASN A 1 83 ? -21.481 24.453 8.358 1.00 59.50 83 ASN A C 1
ATOM 675 O O . ASN A 1 83 ? -22.108 25.030 9.245 1.00 59.50 83 ASN A O 1
ATOM 679 N N . PHE A 1 84 ? -20.469 25.026 7.710 1.00 62.28 84 PHE A N 1
ATOM 680 C CA . PHE A 1 84 ? -20.222 26.449 7.757 1.00 62.28 84 PHE A CA 1
ATOM 681 C C . PHE A 1 84 ? -21.469 27.088 7.168 1.00 62.28 84 PHE A C 1
ATOM 683 O O . PHE A 1 84 ? -21.6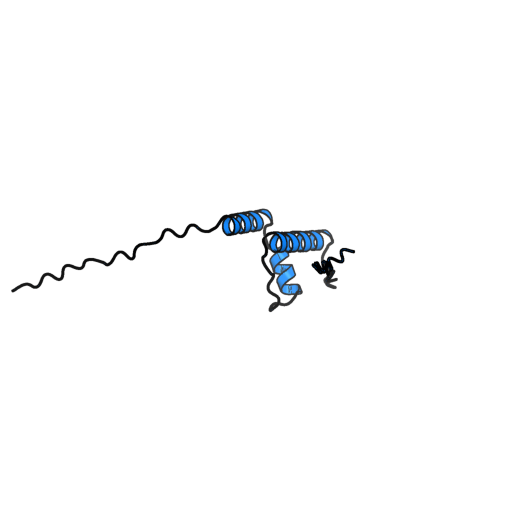35 27.148 5.948 1.00 62.28 84 PHE A O 1
ATOM 690 N N . GLU A 1 85 ? -22.372 27.538 8.040 1.00 61.09 85 GLU A N 1
ATOM 691 C CA . GLU A 1 85 ? -23.370 28.508 7.639 1.00 61.09 85 GLU A CA 1
ATOM 692 C C . GLU A 1 85 ? -22.588 29.645 6.977 1.00 61.09 85 GLU A C 1
ATOM 694 O O . GLU A 1 85 ? -21.673 30.200 7.603 1.00 61.09 85 GLU A O 1
ATOM 699 N N . PRO A 1 86 ? -22.863 29.971 5.703 1.00 58.97 86 PRO A N 1
ATOM 700 C CA . PRO A 1 86 ? -22.250 31.127 5.093 1.00 58.97 86 PRO A CA 1
ATOM 701 C C . PRO A 1 86 ? -22.660 32.324 5.943 1.00 58.97 86 PRO A C 1
ATOM 703 O O . PRO A 1 86 ? -23.810 32.760 5.916 1.00 58.97 86 PRO A O 1
ATOM 706 N N . THR A 1 87 ? -21.722 32.843 6.734 1.00 59.19 87 THR A N 1
ATOM 707 C CA . THR A 1 87 ? -21.916 34.095 7.449 1.00 59.19 87 THR A CA 1
ATOM 708 C C . THR A 1 87 ? -22.003 35.170 6.381 1.00 59.19 87 THR A C 1
ATOM 710 O O . THR A 1 87 ? -21.001 35.703 5.913 1.00 59.19 87 THR A O 1
ATOM 713 N N . THR A 1 88 ? -23.222 35.473 5.932 1.00 57.53 88 THR A N 1
ATOM 714 C CA . THR A 1 88 ? -23.481 36.688 5.169 1.00 57.53 88 THR A CA 1
ATOM 715 C C . THR A 1 88 ? -22.918 37.836 5.998 1.00 57.53 88 THR A C 1
ATOM 717 O O . THR A 1 88 ? -23.390 38.045 7.123 1.00 57.53 88 THR A O 1
ATOM 720 N N . PRO A 1 89 ? -21.928 38.594 5.499 1.00 51.75 89 PRO A N 1
ATOM 721 C CA . PRO A 1 89 ? -21.555 39.825 6.153 1.00 51.75 89 PRO A CA 1
ATOM 722 C C . PRO A 1 89 ? -22.787 40.721 6.056 1.00 51.75 89 PRO A C 1
ATOM 724 O O . PRO A 1 89 ? -23.130 41.205 4.978 1.00 51.75 89 PRO A O 1
ATOM 727 N N . SER A 1 90 ? -23.492 40.912 7.172 1.00 52.41 90 SER A N 1
ATOM 728 C CA . SER A 1 90 ? -24.543 41.919 7.299 1.00 52.41 90 SER A CA 1
ATOM 729 C C . SER A 1 90 ? -23.884 43.299 7.240 1.00 52.41 90 SER A C 1
ATOM 731 O O . SER A 1 90 ? -23.740 43.999 8.245 1.00 52.41 90 SER A O 1
ATOM 733 N N . GLY A 1 91 ? -23.458 43.695 6.043 1.00 50.78 91 GLY A N 1
ATOM 734 C CA . GLY A 1 91 ? -23.059 45.049 5.722 1.00 50.78 91 GLY A CA 1
ATOM 735 C C . GLY A 1 91 ? -24.287 45.941 5.806 1.00 50.78 91 GLY A C 1
ATOM 736 O O . GLY A 1 91 ? -25.023 46.095 4.836 1.00 50.78 91 GLY A O 1
ATOM 737 N N . LYS A 1 92 ? -24.516 46.552 6.972 1.00 51.16 92 LYS A N 1
ATOM 738 C CA . LYS A 1 92 ? -25.372 47.736 7.072 1.00 51.16 92 LYS A CA 1
ATOM 739 C C . LYS A 1 92 ? -24.728 48.838 6.230 1.00 51.16 92 LYS A C 1
ATOM 741 O O . LYS A 1 92 ? -23.864 49.565 6.717 1.00 51.16 92 LYS A O 1
ATOM 746 N N . ILE A 1 93 ? -25.150 48.981 4.977 1.00 60.44 93 ILE A N 1
ATOM 747 C CA . ILE A 1 93 ? -24.881 50.192 4.204 1.00 60.44 93 ILE A CA 1
ATOM 748 C C . ILE A 1 93 ? -25.668 51.310 4.894 1.00 60.44 93 ILE A C 1
ATOM 750 O O . ILE A 1 93 ? -26.888 51.404 4.765 1.00 60.44 93 ILE A O 1
ATOM 754 N N . ARG A 1 94 ? -24.980 52.133 5.693 1.00 53.19 94 ARG A N 1
ATOM 755 C CA . ARG A 1 94 ? -25.532 53.396 6.197 1.00 53.19 94 ARG A CA 1
ATOM 756 C C . ARG A 1 94 ? -25.746 54.298 4.983 1.00 53.19 94 ARG A C 1
ATOM 758 O O . ARG A 1 94 ? -24.794 54.905 4.503 1.00 53.19 94 ARG A O 1
ATOM 765 N N . GLN A 1 95 ? -26.978 54.389 4.493 1.00 50.84 95 GLN A N 1
ATOM 766 C CA . GLN A 1 95 ? -27.378 55.523 3.667 1.00 50.84 95 GLN A CA 1
ATOM 767 C C . GLN A 1 95 ? -27.379 56.753 4.581 1.00 50.84 95 GLN A C 1
ATOM 769 O O . GLN A 1 95 ? -28.115 56.807 5.567 1.00 50.84 95 GLN A O 1
ATOM 774 N N . LYS A 1 96 ? -26.461 57.684 4.321 1.00 52.28 96 LYS A N 1
ATOM 775 C CA . LYS A 1 96 ? -26.474 59.016 4.930 1.00 52.28 96 LYS A CA 1
ATOM 776 C C . LYS A 1 96 ? -27.403 59.897 4.073 1.00 52.28 96 LYS A C 1
ATOM 778 O O . LYS A 1 96 ? -27.358 59.721 2.856 1.00 52.28 96 LYS A O 1
ATOM 783 N N . PRO A 1 97 ? -28.245 60.750 4.688 1.00 63.25 97 PRO A N 1
ATOM 784 C CA . PRO A 1 97 ? -29.200 61.599 3.972 1.00 63.25 97 PRO A CA 1
ATOM 785 C C . PRO A 1 97 ? -28.534 62.569 2.998 1.00 63.25 97 PRO A C 1
ATOM 787 O O . PRO A 1 97 ? -27.362 62.944 3.248 1.00 63.25 97 PRO A O 1
#

Organism: NCBI:txid933047

pLDDT: mean 77.11, std 19.93, range [42.38, 97.94]

Foldseek 3Di:
DDDDPDPPPPPPPPPPPPVPDVDPDDPVLVVQLVLVCVLCVVLVHDDDPVDDPVVSSVVSSVDDPVVSNVVSVVVSVPDPDPPPPPPDPPPPPPPDD

Sequence (97 aa):
MVTVFSFVSCLVSCSNEKVVNNNNYSEQEKAKIEALMKLFDSYGWELDTTVSIEQRDKELLEMDYERAKTFLEYMSNGIEFDNFEPTTPSGKIRQKP